Protein AF-A0A7K1GIL2-F1 (afdb_monomer)

InterPro domains:
  IPR015590 Aldehyde dehydrogenase domain [PF00171] (4-67)
  IPR016161 Aldehyde/histidinol dehydrogenase [SSF53720] (3-73)
  IPR016163 Aldehyde dehydrogenase, C-terminal [G3DSA:3.40.309.10] (2-75)
  IPR050485 Proline metabolism enzyme [PTHR42862] (3-77)

Solvent-accessible surface area (backbone atoms only — not comparable to full-atom values): 5134 Å² total; per-residue (Å²): 133,61,64,77,71,52,52,90,69,99,57,102,74,85,78,85,85,89,79,59,82,91,45,49,73,60,48,48,54,45,62,44,68,56,30,102,70,46,67,65,43,76,47,80,51,85,49,68,67,62,49,54,52,50,47,68,65,37,59,84,41,24,80,42,74,45,79,49,57,78,78,74,76,84,78,88,127

Foldseek 3Di:
DDCVQADDDPDPDDDDDDDDPVCLLVVLVCLQPRYPDAAEEEDEDQDPVSVVSSCVSCVVSYPHYYYDHDDDPDDDD

Radius of gyration: 14.63 Å; Cα contacts (8 Å, |Δi|>4): 64; chains: 1; bounding box: 40×24×39 Å

Sequence (77 aa):
KYESMVEEIFGPILTVYVYEDADWAETLKLVDSTSPYSLTGAIFSQCRYAIDEAYKALENAAGNFYIIVKPPGAVVG

Nearest PDB structures (foldseek):
  3v9h-assembly2_C  TM=8.620E-01  e=8.353E-06  Homo sapiens
  3v9h-assembly2_D  TM=8.619E-01  e=2.480E-05  Homo sapiens
  4lem-assembly2_C  TM=8.449E-01  e=3.286E-04  Mycobacterium tuberculosis H37Rv
  4ns3-assembly1_B  TM=8.459E-01  e=4.314E-04  Mycobacterium tuberculosis
  4ids-assembly1_A  TM=8.436E-01  e=7.433E-04  Mycobacterium tuberculosis H37Rv

Secondary structure (DSSP, 8-state):
--GGGTS---SS--------GGGHHHHHHHHHHH-S--SEEEEE-S-HHHHHHHHHHHTTT-SEEEEEPPPPP----

Structure (mmCIF, N/CA/C/O backbone):
data_AF-A0A7K1GIL2-F1
#
_entry.id   AF-A0A7K1GIL2-F1
#
loop_
_atom_site.group_PDB
_atom_site.id
_atom_site.type_symbol
_atom_site.label_atom_id
_atom_site.label_alt_id
_atom_site.label_comp_id
_atom_site.label_asym_id
_atom_site.label_entity_id
_atom_site.label_seq_id
_atom_site.pdbx_PDB_ins_code
_atom_site.Cartn_x
_atom_site.Cartn_y
_atom_site.Cartn_z
_atom_site.occupancy
_atom_site.B_iso_or_equiv
_atom_site.auth_seq_id
_atom_site.auth_comp_id
_atom_site.auth_asym_id
_atom_site.auth_atom_id
_atom_site.pdbx_PDB_model_num
ATOM 1 N N . LYS A 1 1 ? -15.351 1.592 8.541 1.00 63.16 1 LYS A N 1
ATOM 2 C CA . LYS A 1 1 ? -13.930 1.172 8.528 1.00 63.16 1 LYS A CA 1
ATOM 3 C C . LYS A 1 1 ? -13.754 0.148 9.644 1.00 63.16 1 LYS A C 1
ATOM 5 O O . LYS A 1 1 ? -14.350 0.356 10.693 1.00 63.16 1 LYS A O 1
ATOM 10 N N . TYR A 1 2 ? -13.062 -0.963 9.396 1.00 77.62 2 TYR A N 1
ATOM 11 C CA . TYR A 1 2 ? -12.785 -1.968 10.429 1.00 77.62 2 TYR A CA 1
ATOM 12 C C . TYR A 1 2 ? -11.640 -1.485 11.327 1.00 77.62 2 TYR A C 1
ATOM 14 O O . TYR A 1 2 ? -10.703 -0.871 10.823 1.00 77.62 2 TYR A O 1
ATOM 22 N N . GLU A 1 3 ? -11.722 -1.761 12.629 1.00 80.69 3 GLU A N 1
ATOM 23 C CA . GLU A 1 3 ? -10.741 -1.337 13.645 1.00 80.69 3 GLU A CA 1
ATOM 24 C C . GLU A 1 3 ? -9.317 -1.783 13.277 1.00 80.69 3 GLU A C 1
ATOM 26 O O . GLU A 1 3 ? -8.399 -0.973 13.229 1.00 80.69 3 GLU A O 1
ATOM 31 N N . SER A 1 4 ? -9.167 -3.031 12.824 1.00 81.75 4 SER A N 1
ATOM 32 C CA . SER A 1 4 ? -7.889 -3.631 12.418 1.00 81.75 4 SER A CA 1
ATOM 33 C C . SER A 1 4 ? -7.261 -3.081 11.130 1.00 81.75 4 SER A C 1
ATOM 35 O O . SER A 1 4 ? -6.200 -3.556 10.727 1.00 81.75 4 SER A O 1
ATOM 37 N N . MET A 1 5 ? -7.919 -2.136 10.451 1.00 84.12 5 MET A N 1
ATOM 38 C CA . MET A 1 5 ? -7.386 -1.432 9.274 1.00 84.12 5 MET A CA 1
ATOM 39 C C . MET A 1 5 ? -6.928 -0.007 9.596 1.00 84.12 5 MET A C 1
ATOM 41 O O . MET A 1 5 ? -6.304 0.630 8.753 1.00 84.12 5 MET A O 1
ATOM 45 N N . VAL A 1 6 ? -7.296 0.520 10.765 1.00 84.56 6 VAL A N 1
ATOM 46 C CA . VAL A 1 6 ? -7.078 1.927 11.136 1.00 84.56 6 VAL A CA 1
ATOM 47 C C . VAL A 1 6 ? -6.208 2.029 12.381 1.00 84.56 6 VAL A C 1
ATOM 49 O O . VAL A 1 6 ? -5.373 2.924 12.471 1.00 84.56 6 VAL A O 1
ATOM 52 N N . GLU A 1 7 ? -6.404 1.125 13.336 1.00 84.62 7 GLU A N 1
ATOM 53 C CA . GLU A 1 7 ? -5.700 1.136 14.610 1.00 84.62 7 GLU A CA 1
ATOM 54 C C . GLU A 1 7 ? -4.467 0.234 14.577 1.00 84.62 7 GLU A C 1
ATOM 56 O O . GLU A 1 7 ? -4.448 -0.825 13.943 1.00 84.62 7 GLU A O 1
ATOM 61 N N . GLU A 1 8 ? -3.421 0.656 15.286 1.00 82.00 8 GLU A N 1
ATOM 62 C CA . GLU A 1 8 ? -2.198 -0.123 15.427 1.00 82.00 8 GLU A CA 1
ATOM 63 C C . GLU A 1 8 ? -2.402 -1.218 16.476 1.00 82.00 8 GLU A C 1
ATOM 65 O O . GLU A 1 8 ? -2.351 -0.987 17.687 1.00 82.00 8 GLU A O 1
ATOM 70 N N . ILE A 1 9 ? -2.640 -2.438 16.000 1.00 84.38 9 ILE A N 1
ATOM 71 C CA . ILE A 1 9 ? -2.803 -3.600 16.865 1.00 84.38 9 ILE A CA 1
ATOM 72 C C . ILE A 1 9 ? -1.450 -4.307 16.989 1.00 84.38 9 ILE A C 1
ATOM 74 O O . ILE A 1 9 ? -1.024 -5.020 16.083 1.00 84.38 9 ILE A O 1
ATOM 78 N N . PHE A 1 10 ? -0.780 -4.143 18.134 1.00 84.88 10 PHE A N 1
ATOM 79 C CA . PHE A 1 10 ? 0.505 -4.781 18.469 1.00 84.88 10 PHE A CA 1
ATOM 80 C C . PHE A 1 10 ? 0.362 -6.288 18.784 1.00 84.88 10 PHE A C 1
ATOM 82 O O . PHE A 1 10 ? 0.767 -6.775 19.840 1.00 84.88 10 PHE A O 1
ATOM 89 N N . GLY A 1 11 ? -0.238 -7.041 17.864 1.00 87.19 11 GLY A N 1
ATOM 90 C CA . GLY A 1 11 ? -0.413 -8.492 17.923 1.00 87.19 11 GLY A CA 1
ATOM 91 C C . GLY A 1 11 ? -0.255 -9.122 16.535 1.00 87.19 11 GLY A C 1
ATOM 92 O O . GLY A 1 11 ? -0.164 -8.403 15.543 1.00 87.19 11 GLY A O 1
ATOM 93 N N . PRO A 1 12 ? -0.211 -10.460 16.417 1.00 90.88 12 PRO A N 1
ATOM 94 C CA . PRO A 1 12 ? -0.024 -11.150 15.138 1.00 90.88 12 PRO A CA 1
ATOM 95 C C . PRO A 1 12 ? -1.324 -11.168 14.311 1.00 90.88 12 PRO A C 1
ATOM 97 O O . PRO A 1 12 ? -1.866 -12.230 14.006 1.00 90.88 12 PRO A O 1
ATOM 100 N N . ILE A 1 13 ? -1.854 -9.989 13.984 1.00 89.00 13 ILE A N 1
ATOM 101 C CA . ILE A 1 13 ? -3.099 -9.810 13.234 1.00 89.00 13 ILE A CA 1
ATOM 102 C C . ILE A 1 13 ? -2.761 -9.242 11.860 1.00 89.00 13 ILE A C 1
ATOM 104 O O . ILE A 1 13 ? -2.112 -8.207 11.741 1.00 89.00 13 ILE A O 1
ATOM 108 N N . LEU A 1 14 ? -3.227 -9.929 10.818 1.00 88.44 14 LEU A N 1
ATOM 109 C CA . LEU A 1 14 ? -3.130 -9.484 9.435 1.00 88.44 14 LEU A CA 1
ATOM 110 C C . LEU A 1 14 ? -4.540 -9.284 8.886 1.00 88.44 14 LEU A C 1
ATOM 112 O O . LEU A 1 14 ? -5.317 -10.238 8.816 1.00 88.44 14 LEU A O 1
ATOM 116 N N . THR A 1 15 ? -4.848 -8.061 8.463 1.00 90.44 15 THR A N 1
ATOM 117 C CA . THR A 1 15 ? -6.093 -7.756 7.755 1.00 90.44 15 THR A CA 1
ATOM 118 C C . THR A 1 15 ? -5.829 -7.703 6.255 1.00 90.44 15 THR A C 1
ATOM 120 O O . THR A 1 15 ? -4.852 -7.101 5.815 1.00 90.44 15 THR A O 1
ATOM 123 N N . VAL A 1 16 ? -6.702 -8.325 5.462 1.00 92.19 16 VAL A N 1
ATOM 124 C CA . VAL A 1 16 ? -6.614 -8.329 3.997 1.00 92.19 16 VAL A CA 1
ATOM 125 C C . VAL A 1 16 ? -7.855 -7.662 3.424 1.00 92.19 16 VAL A C 1
ATOM 127 O O . VAL A 1 16 ? -8.975 -7.985 3.819 1.00 92.19 16 VAL A O 1
ATOM 130 N N . TYR A 1 17 ? -7.647 -6.750 2.477 1.00 92.38 17 TYR A N 1
ATOM 131 C CA . TYR A 1 17 ? -8.705 -6.104 1.710 1.00 92.38 17 TYR A CA 1
ATOM 132 C C . TYR A 1 17 ? -8.549 -6.467 0.233 1.00 92.38 17 TYR A C 1
ATOM 134 O O . TYR A 1 17 ? -7.487 -6.250 -0.350 1.00 92.38 17 TYR A O 1
ATOM 142 N N . VAL A 1 18 ? -9.594 -7.053 -0.350 1.00 94.00 18 VAL A N 1
ATOM 143 C CA . VAL A 1 18 ? -9.647 -7.404 -1.774 1.00 94.00 18 VAL A CA 1
ATOM 144 C C . VAL A 1 18 ? -10.428 -6.314 -2.497 1.00 94.00 18 VAL A C 1
ATOM 146 O O . VAL A 1 18 ? -11.493 -5.913 -2.033 1.00 94.00 18 VAL A O 1
ATOM 149 N N . TYR A 1 19 ? -9.887 -5.842 -3.613 1.00 93.81 19 TYR A N 1
ATOM 150 C CA . TYR A 1 19 ? -10.489 -4.836 -4.482 1.00 93.81 19 TYR A CA 1
ATOM 151 C C . TYR A 1 19 ? -10.502 -5.359 -5.922 1.00 93.81 19 TYR A C 1
ATOM 153 O O . TYR A 1 19 ? -9.71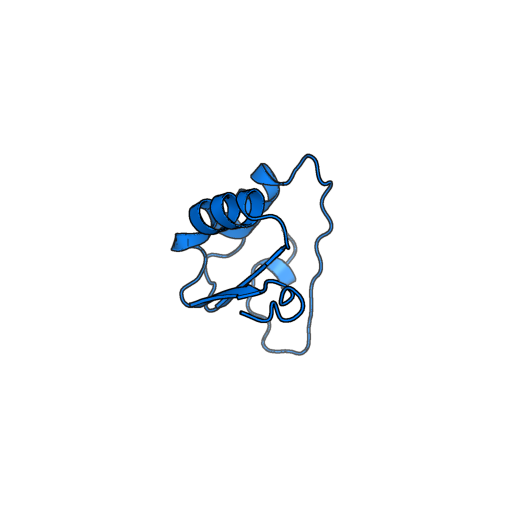9 -6.246 -6.263 1.00 93.81 19 TYR 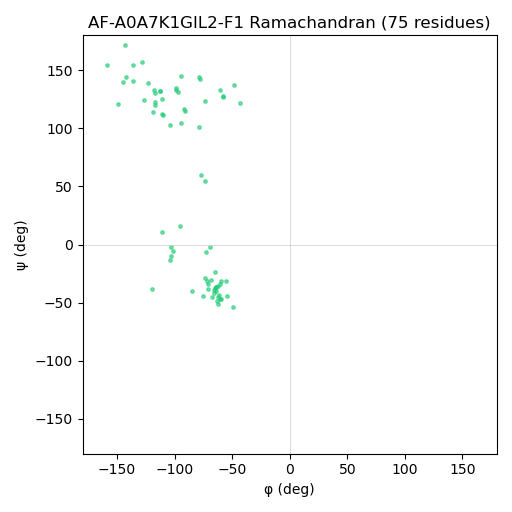A O 1
ATOM 161 N N . GLU A 1 20 ? -11.400 -4.831 -6.749 1.00 95.44 20 GLU A N 1
ATOM 162 C CA . GLU A 1 20 ? -11.453 -5.148 -8.178 1.00 95.44 20 GLU A CA 1
ATOM 163 C C . GLU A 1 20 ? -10.376 -4.364 -8.934 1.00 95.44 20 GLU A C 1
ATOM 165 O O . GLU A 1 20 ? -10.138 -3.195 -8.637 1.00 95.44 20 GLU A O 1
ATOM 170 N N . ASP A 1 21 ? -9.771 -4.953 -9.967 1.00 90.69 21 ASP A N 1
ATOM 171 C CA . ASP A 1 21 ? -8.692 -4.311 -10.741 1.00 90.69 21 ASP A CA 1
ATOM 172 C C . ASP A 1 21 ? -9.093 -2.932 -11.305 1.00 90.69 21 ASP A C 1
ATOM 174 O O . ASP A 1 21 ? -8.263 -2.028 -11.421 1.00 90.69 21 ASP A O 1
ATOM 178 N N . ALA A 1 22 ? -10.379 -2.751 -11.628 1.00 94.12 22 ALA A N 1
ATOM 179 C CA . ALA A 1 22 ? -10.930 -1.486 -12.115 1.00 94.12 22 ALA A CA 1
ATOM 180 C C . ALA A 1 22 ? -10.880 -0.353 -11.069 1.00 94.12 22 ALA A C 1
ATOM 182 O O . ALA A 1 22 ? -10.835 0.820 -11.443 1.00 94.12 22 ALA A O 1
ATOM 183 N N . ASP A 1 23 ? -10.829 -0.695 -9.780 1.00 94.06 23 ASP A N 1
ATOM 184 C CA . ASP A 1 23 ? -10.859 0.238 -8.649 1.00 94.06 23 ASP A CA 1
ATOM 185 C C . ASP A 1 23 ? -9.451 0.593 -8.138 1.00 94.06 23 ASP A C 1
ATOM 187 O O . ASP A 1 23 ? -9.293 1.121 -7.034 1.00 94.06 23 ASP A O 1
ATOM 191 N N . TRP A 1 24 ? -8.405 0.319 -8.926 1.00 92.75 24 TRP A N 1
ATOM 192 C CA . TRP A 1 24 ? -7.004 0.561 -8.564 1.00 92.75 24 TRP A CA 1
ATOM 193 C C . TRP A 1 24 ? -6.751 1.976 -8.022 1.00 92.75 24 TRP A C 1
ATOM 195 O O . TRP A 1 24 ? -6.259 2.143 -6.905 1.00 92.75 24 TRP A O 1
ATOM 205 N N . ALA A 1 25 ? -7.145 3.003 -8.777 1.00 92.69 25 ALA A N 1
ATOM 206 C CA . ALA A 1 25 ? -6.897 4.394 -8.407 1.00 92.69 25 ALA A CA 1
ATOM 207 C C . ALA A 1 25 ? -7.634 4.808 -7.119 1.00 92.69 25 ALA A C 1
ATOM 209 O O . ALA A 1 25 ? -7.089 5.541 -6.292 1.00 92.69 25 ALA A O 1
ATOM 210 N N . GLU A 1 26 ? -8.862 4.322 -6.919 1.00 93.50 26 GLU A N 1
ATOM 211 C CA . GLU A 1 26 ? -9.626 4.576 -5.692 1.00 93.50 26 GLU A CA 1
ATOM 212 C C . GLU A 1 26 ? -9.037 3.817 -4.499 1.00 93.50 26 GLU A C 1
ATOM 214 O O . GLU A 1 26 ? -8.987 4.343 -3.387 1.00 93.50 26 GLU A O 1
ATOM 219 N N . THR A 1 27 ? -8.495 2.622 -4.733 1.00 93.56 27 THR A N 1
ATOM 220 C CA . THR A 1 27 ? -7.814 1.833 -3.703 1.00 93.56 27 THR A CA 1
ATOM 221 C C . THR A 1 27 ? -6.539 2.522 -3.220 1.00 93.56 27 THR A C 1
ATOM 223 O O . THR A 1 27 ? -6.289 2.551 -2.017 1.00 93.56 27 THR A O 1
ATOM 226 N N . LEU A 1 28 ? -5.761 3.152 -4.106 1.00 92.56 28 LEU A N 1
ATOM 227 C CA . LEU A 1 28 ? -4.583 3.932 -3.700 1.00 92.56 28 LEU A CA 1
ATOM 228 C C . LEU A 1 28 ? -4.958 5.105 -2.783 1.00 92.56 28 LEU A C 1
ATOM 230 O O . LEU A 1 28 ? -4.332 5.295 -1.741 1.00 92.56 28 LEU A O 1
ATOM 234 N N . LYS A 1 29 ? -6.029 5.841 -3.109 1.00 91.94 29 LYS A N 1
ATOM 235 C CA . LYS A 1 29 ? -6.557 6.907 -2.234 1.00 91.94 29 LYS A CA 1
ATOM 236 C C . LYS A 1 29 ? -7.069 6.361 -0.905 1.00 91.94 29 LYS A C 1
ATOM 238 O O . LYS A 1 29 ? -6.939 7.011 0.134 1.00 91.94 29 LYS A O 1
ATOM 243 N N . LEU A 1 30 ? -7.683 5.179 -0.927 1.00 91.75 30 LEU A N 1
ATOM 244 C CA . LEU A 1 30 ? -8.130 4.517 0.291 1.00 91.75 30 LEU A CA 1
ATOM 245 C C . LEU A 1 30 ? -6.928 4.198 1.187 1.00 91.75 30 LEU A C 1
ATOM 247 O O . LEU A 1 30 ? -6.992 4.493 2.375 1.00 91.75 30 LEU A O 1
ATOM 251 N N . VAL A 1 31 ? -5.834 3.657 0.643 1.00 90.94 31 VAL A N 1
ATOM 252 C CA . VAL A 1 31 ? -4.610 3.363 1.411 1.00 90.94 31 VAL A CA 1
ATOM 253 C C . VAL A 1 31 ? -4.030 4.633 2.043 1.00 90.94 31 VAL A C 1
ATOM 255 O O . VAL 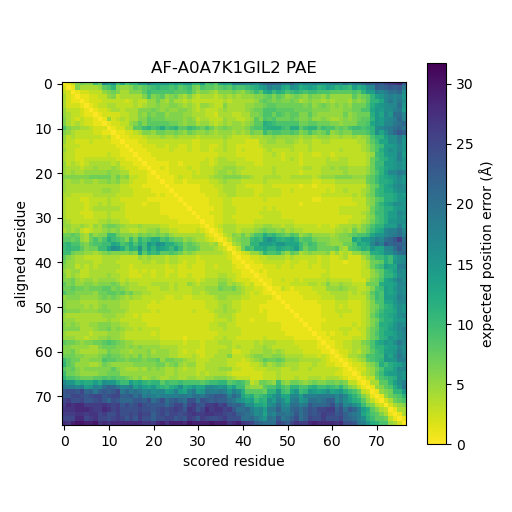A 1 31 ? -3.767 4.627 3.242 1.00 90.94 31 VAL A O 1
ATOM 258 N N . ASP A 1 32 ? -3.920 5.723 1.282 1.00 89.81 32 ASP A N 1
ATOM 259 C CA . ASP A 1 32 ? -3.398 7.013 1.767 1.00 89.81 32 ASP A CA 1
ATOM 260 C C . ASP A 1 32 ? -4.256 7.637 2.890 1.00 89.81 32 ASP A C 1
ATOM 262 O O . ASP A 1 32 ? -3.741 8.218 3.839 1.00 89.81 32 ASP A O 1
ATOM 266 N N . SER A 1 33 ? -5.583 7.472 2.835 1.00 89.75 33 SER A N 1
ATOM 267 C CA . SER A 1 33 ? -6.526 8.146 3.751 1.00 89.75 33 SER A CA 1
ATOM 268 C C . SER A 1 33 ? -7.099 7.268 4.872 1.00 89.75 33 SER A C 1
ATOM 270 O O . SER A 1 33 ? -7.925 7.723 5.680 1.00 89.75 33 SER A O 1
ATOM 272 N N . THR A 1 34 ? -6.754 5.978 4.919 1.00 87.62 34 THR A N 1
ATOM 273 C CA . THR A 1 34 ? -7.385 5.050 5.870 1.00 87.62 34 THR A CA 1
ATOM 274 C C . THR A 1 34 ? -6.875 5.241 7.289 1.00 87.62 34 THR A C 1
ATOM 276 O O . THR A 1 34 ? -7.711 5.296 8.197 1.00 87.62 34 THR A O 1
ATOM 279 N N . SER A 1 35 ? -5.562 5.388 7.462 1.00 80.81 35 SER A N 1
ATOM 280 C CA . SER A 1 35 ? -4.900 5.542 8.757 1.00 80.81 35 SER A CA 1
ATOM 281 C C . SER A 1 35 ? -4.095 6.846 8.791 1.00 80.81 35 SER A C 1
ATOM 283 O O . SER A 1 35 ? -3.417 7.154 7.816 1.00 80.81 35 SER A O 1
ATOM 285 N N . PRO A 1 36 ? -4.111 7.600 9.904 1.00 73.25 36 PRO A N 1
ATOM 286 C CA . PRO A 1 36 ? -3.222 8.747 10.094 1.00 73.25 36 PRO A CA 1
ATOM 287 C C . PRO A 1 36 ? -1.760 8.339 10.354 1.00 73.25 36 PRO A C 1
ATOM 289 O O . PRO A 1 36 ? -0.891 9.205 10.445 1.00 73.25 36 PRO A O 1
ATOM 292 N N . TYR A 1 37 ? -1.490 7.038 10.505 1.00 63.94 37 TYR A N 1
ATOM 293 C CA . TYR A 1 37 ? -0.178 6.491 10.824 1.00 63.94 37 TYR A CA 1
ATOM 294 C C . TYR A 1 37 ? 0.214 5.418 9.814 1.00 63.94 37 TYR A C 1
ATOM 296 O O . TYR A 1 37 ? -0.483 4.412 9.655 1.00 63.94 37 TYR A O 1
ATOM 304 N N . SER A 1 38 ? 1.371 5.596 9.182 1.00 72.69 38 SER A N 1
ATOM 305 C CA . SER A 1 38 ? 2.062 4.504 8.510 1.00 72.69 38 SER A CA 1
ATOM 306 C C . SER A 1 38 ? 3.578 4.735 8.559 1.00 72.69 38 SER A C 1
ATOM 308 O O . SER A 1 38 ? 4.106 5.767 8.136 1.00 72.69 38 SER A O 1
ATOM 310 N N . LEU A 1 39 ? 4.289 3.779 9.163 1.00 79.38 39 LEU A N 1
ATOM 311 C CA . LEU A 1 39 ? 5.748 3.816 9.276 1.00 79.38 39 LEU A CA 1
ATOM 312 C C . LEU A 1 39 ? 6.407 3.237 8.015 1.00 79.38 39 LEU A C 1
ATOM 314 O O . LEU A 1 39 ? 7.420 3.753 7.541 1.00 79.38 39 LEU A O 1
ATOM 318 N N . THR A 1 40 ? 5.829 2.159 7.481 1.00 84.88 40 THR A N 1
ATOM 319 C CA . THR A 1 40 ? 6.350 1.390 6.350 1.00 84.88 40 THR A CA 1
ATOM 320 C C . THR A 1 40 ? 5.242 1.043 5.358 1.00 84.88 40 THR A C 1
ATOM 322 O O . THR A 1 40 ? 4.139 0.670 5.749 1.00 84.88 40 THR A O 1
ATOM 325 N N . GLY A 1 41 ? 5.553 1.109 4.064 1.00 87.69 41 GLY A N 1
ATOM 326 C CA . GLY A 1 41 ? 4.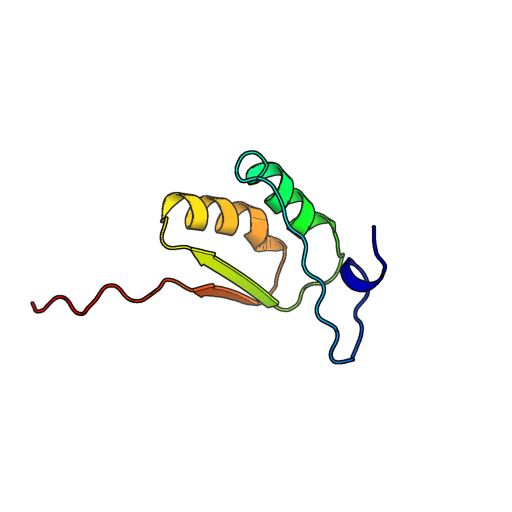663 0.700 2.975 1.00 87.69 41 GLY A CA 1
ATOM 327 C C . GLY A 1 41 ? 5.411 -0.114 1.923 1.00 87.69 41 GLY A C 1
ATOM 328 O O . GLY A 1 41 ? 6.629 0.008 1.788 1.00 87.69 41 GLY A O 1
ATOM 329 N N . ALA A 1 42 ? 4.704 -0.966 1.179 1.00 88.56 42 ALA A N 1
AT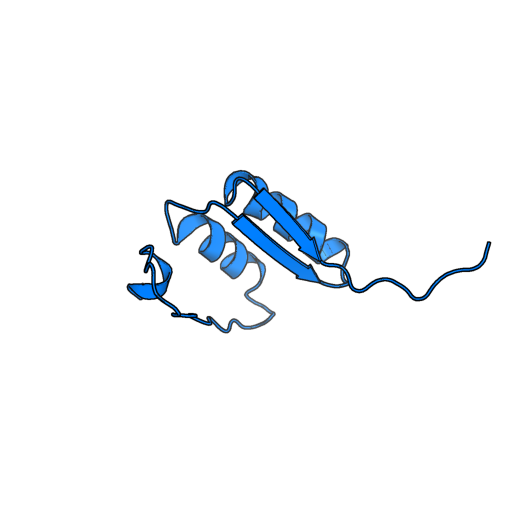OM 330 C CA . ALA A 1 42 ? 5.304 -1.742 0.099 1.00 88.56 42 ALA A CA 1
ATOM 331 C C . ALA A 1 42 ? 4.352 -1.933 -1.087 1.00 88.56 42 ALA A C 1
ATOM 333 O O . ALA A 1 42 ? 3.174 -2.230 -0.896 1.00 88.56 42 ALA A O 1
ATOM 334 N N . ILE A 1 43 ? 4.883 -1.836 -2.309 1.00 89.81 43 ILE A N 1
ATOM 335 C CA . ILE A 1 43 ? 4.188 -2.201 -3.551 1.00 89.81 43 ILE A CA 1
ATOM 336 C C . ILE A 1 43 ? 4.871 -3.416 -4.162 1.00 89.81 43 ILE A C 1
ATOM 338 O O . ILE A 1 43 ? 6.086 -3.430 -4.368 1.00 89.81 43 ILE A O 1
ATOM 342 N N . PHE A 1 44 ? 4.062 -4.399 -4.541 1.00 90.00 44 PHE A N 1
ATOM 343 C CA . PHE A 1 44 ? 4.491 -5.553 -5.318 1.00 90.00 44 PHE A CA 1
ATOM 344 C C . PHE A 1 44 ? 3.880 -5.463 -6.710 1.00 90.00 44 PHE A C 1
ATOM 346 O O . PHE A 1 44 ? 2.668 -5.568 -6.869 1.00 90.00 44 PHE A O 1
ATOM 353 N N . SER A 1 45 ? 4.709 -5.256 -7.730 1.00 87.56 45 SER A N 1
ATOM 354 C CA . SER A 1 45 ? 4.242 -5.228 -9.116 1.00 87.56 45 SER A CA 1
ATOM 355 C C . SER A 1 45 ? 5.389 -5.501 -10.087 1.00 87.56 45 SER A C 1
ATOM 357 O O . SER A 1 45 ? 6.560 -5.278 -9.782 1.00 87.56 45 SER A O 1
ATOM 359 N N . GLN A 1 46 ? 5.046 -6.007 -11.271 1.00 87.56 46 GLN A N 1
ATOM 360 C CA . GLN A 1 46 ? 5.960 -6.126 -12.415 1.00 87.56 46 GLN A CA 1
ATOM 361 C C . GLN A 1 46 ? 5.697 -5.046 -13.475 1.00 87.56 46 GLN A C 1
ATOM 363 O O . GLN A 1 46 ? 6.486 -4.881 -14.404 1.00 87.56 46 GLN A O 1
ATOM 368 N N . CYS A 1 47 ? 4.598 -4.298 -13.348 1.00 87.81 47 CYS A N 1
ATOM 369 C CA . CYS A 1 47 ? 4.225 -3.251 -14.286 1.00 87.81 47 CYS A CA 1
ATOM 370 C C . CYS A 1 47 ? 4.815 -1.914 -13.836 1.00 87.81 47 CYS A C 1
ATOM 372 O O . CYS A 1 47 ? 4.421 -1.357 -12.812 1.00 87.81 47 CYS A O 1
ATOM 374 N N . ARG A 1 48 ? 5.731 -1.363 -14.636 1.00 87.06 48 ARG A N 1
ATOM 375 C CA . ARG A 1 48 ? 6.394 -0.090 -14.324 1.00 87.06 48 ARG A CA 1
ATOM 376 C C . ARG A 1 48 ? 5.419 1.085 -14.211 1.00 87.06 48 ARG A C 1
ATOM 378 O O . ARG A 1 48 ? 5.642 1.959 -13.384 1.00 87.06 48 ARG A O 1
ATOM 385 N N . TYR A 1 49 ? 4.349 1.092 -15.006 1.00 89.75 49 TYR A N 1
ATOM 386 C CA . TYR A 1 49 ? 3.335 2.149 -14.965 1.00 89.75 49 TYR A CA 1
ATOM 387 C C . TYR A 1 49 ? 2.546 2.127 -13.653 1.00 89.75 49 TYR A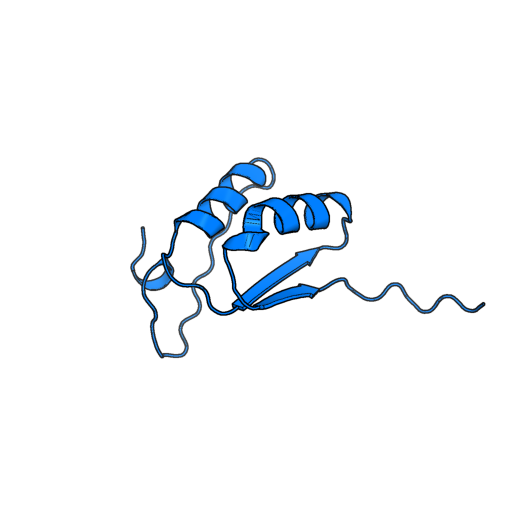 C 1
ATOM 389 O O . TYR A 1 49 ? 2.414 3.163 -13.015 1.00 89.75 49 TYR A O 1
ATOM 397 N N . ALA A 1 50 ? 2.121 0.940 -13.207 1.00 89.31 50 ALA A N 1
ATOM 398 C CA . ALA A 1 50 ? 1.427 0.784 -11.930 1.00 89.31 50 ALA A CA 1
ATOM 399 C C . ALA A 1 50 ? 2.328 1.159 -10.741 1.00 89.31 50 ALA A C 1
ATOM 401 O O . ALA A 1 50 ? 1.863 1.763 -9.780 1.00 89.31 50 ALA A O 1
ATOM 402 N N . ILE A 1 51 ? 3.627 0.839 -10.817 1.00 90.62 51 ILE A N 1
ATOM 403 C CA . ILE A 1 51 ? 4.607 1.242 -9.798 1.00 90.62 51 ILE A CA 1
ATOM 404 C C . ILE A 1 51 ? 4.731 2.766 -9.730 1.00 90.62 51 ILE A C 1
ATOM 406 O O . ILE A 1 51 ? 4.691 3.312 -8.636 1.00 90.62 51 ILE A O 1
ATOM 410 N N . ASP A 1 52 ? 4.896 3.446 -10.868 1.00 91.00 52 ASP A N 1
ATOM 411 C CA . ASP A 1 52 ? 5.057 4.907 -10.902 1.00 91.00 52 ASP A CA 1
ATOM 412 C C . ASP A 1 52 ? 3.797 5.632 -10.405 1.00 91.00 52 ASP A C 1
ATOM 414 O O . ASP A 1 52 ? 3.893 6.592 -9.643 1.00 91.00 52 ASP A O 1
ATOM 418 N N . GLU A 1 53 ? 2.617 5.138 -10.785 1.00 92.38 53 GLU A N 1
ATOM 419 C CA . GLU A 1 53 ? 1.335 5.673 -10.325 1.00 92.38 53 GLU A CA 1
ATOM 420 C C . GLU A 1 53 ? 1.176 5.534 -8.808 1.00 92.38 53 GLU A C 1
ATOM 422 O O . GLU A 1 53 ? 0.919 6.520 -8.116 1.00 92.38 53 GLU A O 1
ATOM 427 N N . ALA A 1 54 ? 1.390 4.333 -8.273 1.00 91.75 54 ALA A N 1
ATOM 428 C CA . ALA A 1 54 ? 1.241 4.092 -6.846 1.00 91.75 54 ALA A CA 1
ATOM 429 C C . ALA A 1 54 ? 2.359 4.724 -6.011 1.00 91.75 54 ALA A C 1
ATOM 431 O O . ALA A 1 54 ? 2.091 5.172 -4.902 1.00 91.75 54 ALA A O 1
ATOM 432 N N . TYR A 1 55 ? 3.581 4.840 -6.539 1.00 89.88 55 TYR A N 1
ATOM 433 C CA . TYR A 1 55 ? 4.652 5.583 -5.874 1.00 89.88 55 TYR A CA 1
ATOM 434 C C . TYR A 1 55 ? 4.272 7.055 -5.693 1.00 89.88 55 TYR A C 1
ATOM 436 O O . TYR A 1 55 ? 4.397 7.578 -4.593 1.00 89.88 55 TYR A O 1
ATOM 444 N N . LYS A 1 56 ? 3.746 7.704 -6.739 1.00 90.94 56 LYS A N 1
ATOM 445 C CA . LYS A 1 56 ? 3.283 9.099 -6.658 1.00 90.94 56 LYS A CA 1
ATOM 446 C C . LYS A 1 56 ? 2.079 9.255 -5.737 1.00 90.94 56 LYS A C 1
ATOM 448 O O . LYS A 1 56 ? 2.015 10.215 -4.981 1.00 90.94 56 LYS A O 1
ATOM 453 N N . ALA A 1 57 ? 1.127 8.326 -5.799 1.00 91.38 57 ALA A N 1
ATOM 454 C CA . ALA A 1 57 ? -0.071 8.387 -4.967 1.00 91.38 57 ALA A CA 1
ATOM 455 C C . ALA A 1 57 ? 0.226 8.163 -3.474 1.00 91.38 57 ALA A C 1
ATOM 457 O O . ALA A 1 57 ? -0.479 8.712 -2.637 1.00 91.38 57 ALA A O 1
ATOM 458 N N . LEU A 1 58 ? 1.251 7.367 -3.147 1.00 90.62 58 LEU A N 1
ATOM 459 C CA . LEU A 1 58 ? 1.563 6.934 -1.780 1.00 90.62 58 LEU A CA 1
ATOM 460 C C . LEU A 1 58 ? 2.860 7.544 -1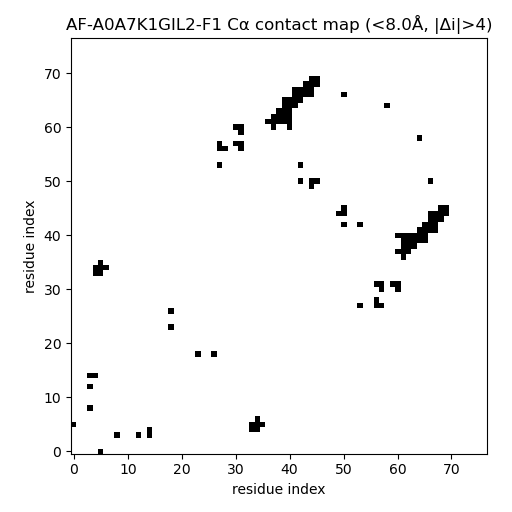.221 1.00 90.62 58 LEU A C 1
ATOM 462 O O . LEU A 1 58 ? 3.318 7.122 -0.160 1.00 90.62 58 LEU A O 1
ATOM 466 N N . GLU A 1 59 ? 3.454 8.534 -1.894 1.00 86.56 59 GLU A N 1
ATOM 467 C CA . GLU A 1 59 ? 4.747 9.120 -1.497 1.00 86.56 59 GLU A CA 1
ATOM 468 C C . GLU A 1 59 ? 4.726 9.726 -0.084 1.00 86.56 59 GLU A C 1
ATOM 470 O O . GLU A 1 59 ? 5.734 9.695 0.617 1.00 86.56 59 GLU A O 1
ATOM 475 N N . ASN A 1 60 ? 3.569 10.241 0.345 1.00 85.88 60 ASN A N 1
ATOM 476 C CA . ASN A 1 60 ? 3.359 10.818 1.676 1.00 85.88 60 ASN A CA 1
ATOM 477 C C . ASN A 1 60 ? 2.632 9.858 2.627 1.00 85.88 60 ASN A C 1
ATOM 479 O O . ASN A 1 60 ? 2.483 10.164 3.809 1.00 85.88 60 ASN A O 1
ATOM 483 N N . ALA A 1 61 ? 2.194 8.701 2.123 1.00 86.44 61 ALA A N 1
ATOM 484 C CA . ALA A 1 61 ? 1.437 7.738 2.902 1.00 86.44 61 ALA A CA 1
ATOM 485 C C . ALA A 1 61 ? 2.332 6.996 3.903 1.00 86.44 61 ALA A C 1
ATOM 487 O O . ALA A 1 61 ? 1.836 6.581 4.945 1.00 86.44 61 ALA A O 1
ATOM 488 N N . ALA A 1 62 ? 3.633 6.816 3.619 1.00 86.12 62 ALA A N 1
ATOM 489 C CA . ALA A 1 62 ? 4.571 6.086 4.480 1.00 86.12 62 ALA A CA 1
ATOM 490 C C . ALA A 1 62 ? 5.972 6.708 4.522 1.00 86.12 62 ALA A C 1
ATOM 492 O O . ALA A 1 62 ? 6.498 7.144 3.503 1.00 86.12 62 ALA A O 1
ATOM 493 N N . GLY A 1 63 ? 6.623 6.6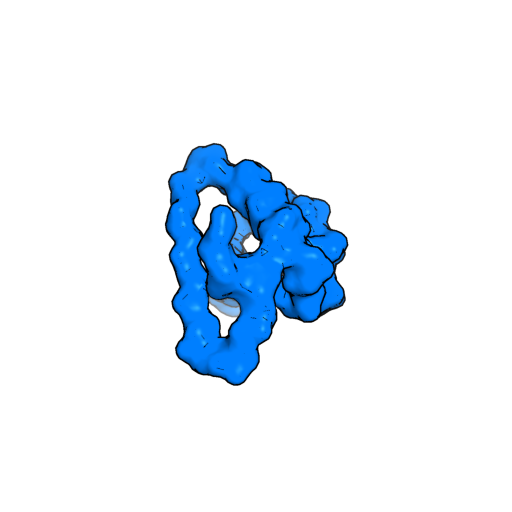54 5.690 1.00 78.50 63 GLY A N 1
ATOM 494 C CA . GLY A 1 63 ? 8.001 7.139 5.849 1.00 78.50 63 GLY A CA 1
ATOM 495 C C . GLY A 1 63 ? 9.059 6.263 5.163 1.00 78.50 63 GLY A C 1
ATOM 496 O O . GLY A 1 63 ?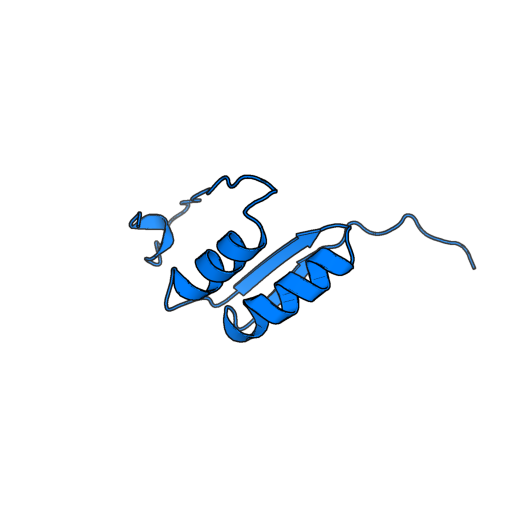 10.014 6.782 4.590 1.00 78.50 63 GLY A O 1
ATOM 497 N N . ASN A 1 64 ? 8.893 4.938 5.199 1.00 81.88 64 ASN A N 1
ATOM 498 C CA . ASN A 1 64 ? 9.779 3.976 4.536 1.00 81.88 64 ASN A CA 1
ATOM 499 C C . ASN A 1 64 ? 9.000 3.169 3.494 1.00 81.88 64 ASN A C 1
ATOM 501 O O . ASN A 1 64 ? 8.136 2.367 3.849 1.00 81.88 64 ASN A O 1
ATOM 505 N N . PHE A 1 65 ? 9.323 3.339 2.214 1.00 84.12 65 PHE A N 1
ATOM 506 C CA . PHE A 1 65 ? 8.566 2.723 1.128 1.00 84.12 65 PHE A CA 1
ATOM 507 C C . PHE A 1 65 ? 9.404 1.730 0.319 1.00 84.12 65 PHE A C 1
ATOM 509 O O . PHE A 1 65 ? 10.510 2.045 -0.123 1.00 84.12 65 PHE A O 1
ATOM 516 N N . TYR A 1 66 ? 8.872 0.527 0.106 1.00 84.94 66 TYR A N 1
ATOM 517 C CA . TYR A 1 66 ? 9.543 -0.551 -0.616 1.00 84.94 66 TYR A CA 1
ATOM 518 C C . TYR A 1 66 ? 8.835 -0.847 -1.937 1.00 84.94 66 TYR A C 1
ATOM 520 O O . TYR A 1 66 ? 7.628 -1.062 -1.985 1.00 84.94 66 TYR A O 1
ATOM 528 N N . ILE A 1 67 ? 9.598 -0.935 -3.022 1.00 84.62 67 ILE A N 1
ATOM 529 C CA . ILE A 1 67 ? 9.090 -1.405 -4.313 1.00 84.62 67 ILE A CA 1
ATOM 530 C C . ILE A 1 67 ? 9.724 -2.762 -4.574 1.00 84.62 67 ILE A C 1
ATOM 532 O O . ILE A 1 67 ? 10.933 -2.865 -4.788 1.00 84.62 67 ILE A O 1
ATOM 536 N N . ILE A 1 68 ? 8.909 -3.812 -4.544 1.00 77.94 68 ILE A N 1
ATOM 537 C CA . ILE A 1 68 ? 9.371 -5.179 -4.747 1.00 77.94 68 ILE A CA 1
ATOM 538 C C . ILE A 1 68 ? 8.972 -5.616 -6.151 1.00 77.94 68 ILE A C 1
ATOM 540 O O . ILE A 1 68 ? 7.827 -5.968 -6.440 1.00 77.94 68 ILE A O 1
ATOM 544 N N . VAL A 1 69 ? 9.970 -5.597 -7.029 1.00 68.19 69 VAL A N 1
ATOM 545 C CA . VAL A 1 69 ? 9.894 -6.140 -8.383 1.00 68.19 69 VAL A CA 1
ATOM 546 C C . VAL A 1 69 ? 10.503 -7.539 -8.351 1.00 68.19 69 VAL A C 1
ATOM 548 O O . VAL A 1 69 ? 11.597 -7.733 -7.821 1.00 68.19 69 VAL A O 1
ATOM 551 N N . LYS A 1 70 ? 9.822 -8.539 -8.923 1.00 53.78 70 LYS A N 1
ATOM 552 C CA . LYS A 1 70 ? 10.448 -9.850 -9.159 1.00 53.78 70 LYS A CA 1
ATOM 553 C C . LYS A 1 70 ? 11.689 -9.634 -10.044 1.00 53.78 70 LYS A C 1
ATOM 555 O O . LYS A 1 70 ? 11.531 -9.020 -11.097 1.00 53.78 70 LYS A O 1
ATOM 560 N N . PRO A 1 71 ? 12.893 -10.109 -9.668 1.00 46.41 71 PRO A N 1
ATOM 561 C CA . PRO A 1 71 ? 14.085 -9.873 -10.475 1.00 46.41 71 PRO A CA 1
ATOM 562 C C . PRO A 1 71 ? 13.871 -10.428 -11.893 1.00 46.41 71 PRO A C 1
ATOM 564 O O . PRO A 1 71 ? 13.476 -11.596 -12.015 1.00 46.41 71 PRO A O 1
ATOM 567 N N . PRO A 1 72 ? 14.096 -9.638 -12.965 1.00 46.12 72 PRO A N 1
ATOM 568 C CA . PRO A 1 72 ? 14.191 -10.210 -14.298 1.00 46.12 72 PRO A CA 1
ATOM 569 C C . PRO A 1 72 ? 15.369 -11.188 -14.275 1.00 46.12 72 PRO A C 1
ATOM 571 O O . PRO A 1 72 ? 16.423 -10.878 -13.717 1.00 46.12 72 PRO A O 1
ATOM 574 N N . GLY A 1 73 ? 15.168 -12.399 -14.801 1.00 46.78 73 GLY A N 1
ATOM 575 C CA . GLY A 1 73 ? 16.235 -13.394 -14.900 1.00 46.78 73 GLY A CA 1
ATOM 576 C C . GLY A 1 73 ? 17.491 -12.760 -15.499 1.00 46.78 73 GLY A C 1
ATOM 577 O O . GLY A 1 73 ? 17.385 -11.946 -16.415 1.00 46.78 73 GLY A O 1
ATOM 578 N N . ALA A 1 74 ? 18.652 -13.083 -14.925 1.00 49.69 74 ALA A N 1
ATOM 579 C CA . ALA A 1 74 ? 19.937 -12.481 -15.259 1.00 49.69 74 ALA A CA 1
ATOM 580 C C . ALA A 1 74 ? 20.124 -12.325 -16.778 1.00 49.69 74 ALA A C 1
ATOM 582 O O . ALA A 1 74 ? 20.078 -13.304 -17.521 1.00 49.69 74 ALA A O 1
ATOM 583 N N . VAL A 1 75 ? 20.347 -11.089 -17.223 1.00 51.97 75 VAL A N 1
ATOM 584 C CA . VAL A 1 75 ? 20.766 -10.799 -18.594 1.00 51.97 75 VAL A CA 1
ATOM 585 C C . VAL A 1 75 ? 22.288 -10.782 -18.586 1.00 51.97 75 VAL A C 1
ATOM 587 O O . VAL A 1 75 ? 22.896 -9.981 -17.877 1.00 51.97 75 VAL A O 1
ATOM 590 N N . VAL A 1 76 ? 22.895 -11.705 -19.326 1.00 41.22 76 VAL A N 1
ATOM 591 C CA . VAL A 1 76 ? 24.343 -11.722 -19.549 1.00 41.22 76 VAL A CA 1
ATOM 592 C C . VAL A 1 76 ? 24.674 -10.597 -20.529 1.00 41.22 76 VAL A C 1
ATOM 594 O O . VAL A 1 76 ? 24.092 -10.544 -21.613 1.00 41.22 76 VAL A O 1
ATOM 597 N N . GLY A 1 77 ? 25.560 -9.692 -20.111 1.00 50.34 77 GLY A N 1
ATOM 598 C CA . GLY A 1 77 ? 26.220 -8.701 -20.964 1.00 50.34 77 GLY A CA 1
ATOM 599 C C . GLY A 1 77 ? 27.614 -9.154 -21.363 1.00 50.34 77 GLY A C 1
ATOM 600 O O . GLY A 1 77 ? 28.188 -9.986 -20.622 1.00 50.34 77 GLY A O 1
#

Organism: NCBI:txid2608631

pLDDT: mean 82.69, std 13.4, range [41.22, 95.44]

Mean predicted aligned error: 6.79 Å